Protein AF-A0A2U3QWZ5-F1 (afdb_monomer)

pLDDT: mean 87.49, std 5.82, range [53.16, 94.12]

Structure (mmCIF, N/CA/C/O backbone):
data_AF-A0A2U3QWZ5-F1
#
_entry.id   AF-A0A2U3QWZ5-F1
#
loop_
_atom_site.group_PDB
_atom_site.id
_atom_site.type_symbol
_atom_site.label_atom_id
_atom_site.label_alt_id
_atom_site.label_comp_id
_atom_site.label_asym_id
_atom_site.label_entity_id
_atom_site.label_seq_id
_atom_site.pdbx_PDB_ins_code
_atom_site.Cartn_x
_atom_site.Cartn_y
_atom_site.Cartn_z
_atom_site.occupancy
_atom_site.B_iso_or_equiv
_atom_site.auth_seq_id
_atom_site.auth_comp_id
_atom_site.auth_asym_id
_atom_site.auth_atom_id
_atom_site.pdbx_PDB_model_num
ATOM 1 N N . MET A 1 1 ? 6.556 -18.745 -18.002 1.00 53.16 1 MET A N 1
ATOM 2 C CA . MET A 1 1 ? 7.222 -18.906 -16.676 1.00 53.16 1 MET A CA 1
ATOM 3 C C . MET A 1 1 ? 6.224 -18.928 -15.509 1.00 53.16 1 MET A C 1
ATOM 5 O O . MET A 1 1 ? 6.565 -19.478 -14.470 1.00 53.16 1 MET A O 1
ATOM 9 N N . TYR A 1 2 ? 4.997 -18.402 -15.655 1.00 66.25 2 TYR A N 1
ATOM 10 C CA . TYR A 1 2 ? 3.963 -18.468 -14.606 1.00 66.25 2 TYR A CA 1
ATOM 11 C C . TYR A 1 2 ? 3.216 -19.811 -14.565 1.00 66.25 2 TYR A C 1
ATOM 13 O O . TYR A 1 2 ? 2.757 -20.215 -13.506 1.00 66.25 2 TYR A O 1
ATOM 21 N N . ASP A 1 3 ? 3.186 -20.559 -15.670 1.00 76.38 3 ASP A N 1
ATOM 22 C CA . ASP A 1 3 ? 2.398 -21.800 -15.815 1.00 76.38 3 ASP A CA 1
ATOM 23 C C . ASP A 1 3 ? 2.859 -22.943 -14.899 1.00 76.38 3 ASP A C 1
ATOM 25 O O . ASP A 1 3 ? 2.150 -23.927 -14.689 1.00 76.38 3 ASP A O 1
ATOM 29 N N . VAL A 1 4 ? 4.071 -22.832 -14.350 1.00 86.94 4 VAL A N 1
ATOM 30 C CA . VAL A 1 4 ? 4.682 -23.859 -13.498 1.00 86.94 4 VAL A CA 1
ATOM 31 C C . VAL A 1 4 ? 4.325 -23.653 -12.022 1.00 86.94 4 VAL A C 1
ATOM 33 O O . VAL A 1 4 ? 4.300 -24.618 -11.259 1.00 86.94 4 VAL A O 1
ATOM 36 N N . LEU A 1 5 ? 4.027 -22.418 -11.600 1.00 85.69 5 LEU A N 1
ATOM 37 C CA . LEU A 1 5 ? 3.760 -22.103 -10.193 1.00 85.69 5 LEU A CA 1
ATOM 38 C C . LEU A 1 5 ? 2.462 -22.764 -9.682 1.00 85.69 5 LEU A C 1
ATOM 40 O O . LEU A 1 5 ? 2.533 -23.432 -8.648 1.00 85.69 5 LEU A O 1
ATOM 44 N N . PRO A 1 6 ? 1.320 -22.690 -10.404 1.00 87.50 6 PRO A N 1
ATOM 45 C CA . PRO A 1 6 ? 0.101 -23.389 -9.999 1.00 87.50 6 PRO A CA 1
ATOM 46 C C . PRO A 1 6 ? 0.310 -24.904 -9.913 1.00 87.50 6 PRO A C 1
ATOM 48 O O . PRO A 1 6 ? -0.117 -25.534 -8.952 1.00 87.50 6 PRO A O 1
ATOM 51 N N . LYS A 1 7 ? 1.051 -25.488 -10.867 1.00 90.00 7 LYS A N 1
ATOM 52 C CA . LYS A 1 7 ? 1.357 -26.929 -10.889 1.00 90.00 7 LYS A CA 1
ATOM 53 C C . LYS A 1 7 ? 2.133 -27.374 -9.645 1.00 90.00 7 LYS A C 1
ATOM 55 O O . LYS A 1 7 ? 1.854 -28.432 -9.091 1.00 90.00 7 LYS A O 1
ATOM 60 N N . ARG A 1 8 ? 3.091 -26.562 -9.181 1.00 91.56 8 ARG A N 1
ATOM 61 C CA . ARG A 1 8 ? 3.877 -26.845 -7.966 1.00 91.56 8 ARG A CA 1
ATOM 62 C C . ARG A 1 8 ? 3.052 -26.723 -6.692 1.00 91.56 8 ARG A C 1
ATOM 64 O O . ARG A 1 8 ? 3.230 -27.538 -5.797 1.00 91.56 8 ARG A O 1
ATOM 71 N N . LEU A 1 9 ? 2.171 -25.731 -6.609 1.00 89.81 9 LEU A N 1
ATOM 72 C CA . LEU A 1 9 ? 1.294 -25.552 -5.449 1.00 89.81 9 LEU A CA 1
ATOM 73 C C . LEU A 1 9 ? 0.262 -26.679 -5.348 1.00 89.81 9 LEU A C 1
ATOM 75 O O . LEU A 1 9 ? 0.043 -27.203 -4.257 1.00 89.81 9 LEU A O 1
ATOM 79 N N . ASN A 1 10 ? -0.259 -27.136 -6.489 1.00 92.06 10 ASN A N 1
ATOM 80 C CA . ASN A 1 10 ? -1.206 -28.246 -6.542 1.00 92.06 10 ASN A CA 1
ATOM 81 C C . ASN A 1 10 ? -0.604 -29.562 -6.008 1.00 92.06 10 ASN A C 1
ATOM 83 O O . ASN A 1 10 ? -1.297 -30.338 -5.361 1.00 92.06 10 ASN A O 1
ATOM 87 N N . LYS A 1 11 ? 0.716 -29.779 -6.150 1.00 93.25 11 LYS A N 1
ATOM 88 C CA . LYS A 1 11 ? 1.416 -30.924 -5.525 1.00 93.25 11 LYS A CA 1
ATOM 89 C C . LYS A 1 11 ? 1.200 -30.999 -4.004 1.00 93.25 11 LYS A C 1
ATOM 91 O O . LYS A 1 11 ? 1.236 -32.086 -3.440 1.00 93.25 11 LYS A O 1
ATOM 96 N N . TYR A 1 12 ? 0.983 -29.859 -3.353 1.00 93.44 12 TYR A N 1
ATOM 97 C CA . TYR A 1 12 ? 0.742 -29.751 -1.914 1.00 93.44 12 TYR A CA 1
ATOM 98 C C . TYR A 1 12 ? -0.733 -29.465 -1.579 1.00 93.44 12 TYR A C 1
ATOM 100 O O . TYR A 1 12 ? -1.033 -29.061 -0.460 1.00 93.44 12 TYR A O 1
ATOM 108 N N . GLY A 1 13 ? -1.652 -29.625 -2.541 1.00 90.94 13 GLY A N 1
ATOM 109 C CA . GLY A 1 13 ? -3.079 -29.335 -2.363 1.00 90.94 13 GLY A CA 1
ATOM 110 C C . GLY A 1 13 ? -3.414 -27.843 -2.239 1.00 90.94 13 GLY A C 1
ATOM 111 O O . GLY A 1 13 ? -4.495 -27.492 -1.773 1.00 90.94 13 GLY A O 1
ATOM 112 N N . LEU A 1 14 ? -2.500 -26.947 -2.631 1.00 92.44 14 LEU A N 1
ATOM 113 C CA . LEU A 1 14 ? -2.702 -25.499 -2.577 1.00 92.44 14 LEU A CA 1
ATOM 114 C C . LEU A 1 14 ? -3.127 -24.963 -3.948 1.00 92.44 14 LEU A C 1
ATOM 116 O O . LEU A 1 14 ? -2.532 -25.309 -4.969 1.00 92.44 14 LEU A O 1
ATOM 120 N N . ASN A 1 15 ? -4.108 -24.058 -3.965 1.00 87.88 15 ASN A N 1
ATOM 121 C CA . ASN A 1 15 ? -4.545 -23.367 -5.177 1.00 87.88 15 ASN A CA 1
ATOM 122 C C . ASN A 1 15 ? -4.332 -21.848 -5.072 1.00 87.88 15 ASN A C 1
ATOM 124 O O . ASN A 1 15 ? -4.473 -21.256 -4.000 1.00 87.88 15 ASN A O 1
ATOM 128 N N . ILE A 1 16 ? -3.998 -21.212 -6.195 1.00 86.12 16 ILE A N 1
ATOM 129 C CA . ILE A 1 16 ? -3.844 -19.759 -6.291 1.00 86.12 16 ILE A CA 1
ATOM 130 C C . ILE A 1 16 ? -5.226 -19.137 -6.493 1.00 86.12 16 ILE A C 1
ATOM 132 O O . ILE A 1 16 ? -5.985 -19.549 -7.362 1.00 86.12 16 ILE A O 1
ATOM 136 N N . ASN A 1 17 ? -5.549 -18.104 -5.716 1.00 86.31 17 ASN A N 1
ATOM 137 C CA . ASN A 1 17 ? -6.755 -17.318 -5.948 1.00 86.31 17 ASN A CA 1
ATOM 138 C C . ASN A 1 17 ? -6.493 -16.291 -7.061 1.00 86.31 17 ASN A C 1
ATOM 140 O O . ASN A 1 17 ? -5.730 -15.345 -6.846 1.00 86.31 17 ASN A O 1
ATOM 144 N N . GLU A 1 18 ? -7.132 -16.460 -8.217 1.00 82.31 18 GLU A N 1
ATOM 145 C CA . GLU A 1 18 ? -6.962 -15.584 -9.387 1.00 82.31 18 GLU A CA 1
ATOM 146 C C . GLU A 1 18 ? -7.407 -14.138 -9.127 1.00 82.31 18 GLU A C 1
ATOM 148 O O . GLU A 1 18 ? -6.764 -13.202 -9.592 1.00 82.31 18 GLU A O 1
ATOM 153 N N . ALA A 1 19 ? -8.442 -13.925 -8.307 1.00 83.06 19 ALA A N 1
ATOM 154 C CA . ALA A 1 19 ? -8.938 -12.583 -7.995 1.00 83.06 19 ALA A CA 1
ATOM 155 C C . ALA A 1 19 ? -7.975 -11.773 -7.108 1.00 83.06 19 ALA A C 1
ATOM 157 O O . ALA A 1 19 ? -8.021 -10.544 -7.099 1.00 83.06 19 ALA A O 1
ATOM 158 N N . LYS A 1 20 ? -7.112 -12.445 -6.335 1.00 80.19 20 LYS A N 1
ATOM 159 C CA . LYS A 1 20 ? -6.176 -11.800 -5.394 1.00 80.19 20 LYS A CA 1
ATOM 160 C C . LYS A 1 20 ? -4.718 -11.851 -5.845 1.00 80.19 20 LYS A C 1
ATOM 162 O O . LYS A 1 20 ? -3.883 -11.178 -5.244 1.00 80.19 20 LYS A O 1
ATOM 167 N N . SER A 1 21 ? -4.402 -12.646 -6.865 1.00 81.06 21 SER A N 1
ATOM 168 C CA . SER A 1 21 ? -3.025 -12.905 -7.285 1.00 81.06 21 SER A CA 1
ATOM 169 C C . SER A 1 21 ? -2.772 -12.276 -8.644 1.00 81.06 21 SER A C 1
ATOM 171 O O . SER A 1 21 ? -3.346 -12.683 -9.646 1.00 81.06 21 SER A O 1
ATOM 173 N N . GLN A 1 22 ? -1.878 -11.293 -8.685 1.00 81.69 22 GLN A N 1
ATOM 174 C CA . GLN A 1 22 ? -1.508 -10.607 -9.915 1.00 81.69 22 GLN A CA 1
ATOM 175 C C . GLN A 1 22 ? 0.002 -10.679 -10.123 1.00 81.69 22 GLN A C 1
ATOM 177 O O . GLN A 1 22 ? 0.787 -10.511 -9.188 1.00 81.69 22 GLN A O 1
ATOM 182 N N . MET A 1 23 ? 0.421 -10.889 -11.371 1.00 83.56 23 MET A N 1
ATOM 183 C CA . MET A 1 23 ? 1.821 -10.740 -11.749 1.00 83.56 23 MET A CA 1
ATOM 184 C C . MET A 1 23 ? 2.158 -9.258 -11.905 1.00 83.56 23 MET A C 1
ATOM 186 O O . MET A 1 23 ? 1.572 -8.554 -12.726 1.00 83.56 23 MET A O 1
ATOM 190 N N . ILE A 1 24 ? 3.147 -8.793 -11.147 1.00 84.94 24 ILE A N 1
ATOM 191 C CA . ILE A 1 24 ? 3.596 -7.403 -11.182 1.00 84.94 24 ILE A CA 1
ATOM 192 C C . ILE A 1 24 ? 5.033 -7.381 -11.686 1.00 84.94 24 ILE A C 1
ATOM 194 O O . ILE A 1 24 ? 5.937 -7.915 -11.045 1.00 84.94 24 ILE A O 1
ATOM 198 N N . LYS A 1 25 ? 5.252 -6.758 -12.850 1.00 84.38 25 LYS A N 1
ATOM 199 C CA . LYS A 1 25 ? 6.595 -6.587 -13.415 1.00 84.38 25 LYS A CA 1
ATOM 200 C C . LYS A 1 25 ? 7.384 -5.587 -12.570 1.00 84.38 25 LYS A C 1
ATOM 202 O O . LYS A 1 25 ? 7.156 -4.378 -12.637 1.00 84.38 25 LYS A O 1
ATOM 207 N N . SER A 1 26 ? 8.318 -6.102 -11.781 1.00 84.44 26 SER A N 1
ATOM 208 C CA . SER A 1 26 ? 9.241 -5.333 -10.950 1.00 84.44 26 SER A CA 1
ATOM 209 C C . SER A 1 26 ? 10.673 -5.470 -11.477 1.00 84.44 26 SER A C 1
ATOM 211 O O . SER A 1 26 ? 10.997 -6.417 -12.189 1.00 84.44 26 SER A O 1
ATOM 213 N N . GLY A 1 27 ? 11.532 -4.497 -11.173 1.00 87.81 27 GLY A N 1
ATOM 214 C CA . GLY A 1 27 ? 12.944 -4.546 -11.553 1.00 87.81 27 GLY A CA 1
ATOM 215 C C . GLY A 1 27 ? 13.526 -3.176 -11.878 1.00 87.81 27 GLY A C 1
ATOM 216 O O . GLY A 1 27 ? 12.813 -2.267 -12.307 1.00 87.81 27 GLY A O 1
ATOM 217 N N . ARG A 1 28 ? 14.844 -3.044 -11.693 1.00 88.50 28 ARG A N 1
ATOM 218 C CA . ARG A 1 28 ? 15.594 -1.802 -11.933 1.00 88.50 28 ARG A CA 1
ATOM 219 C C . ARG A 1 28 ? 15.502 -1.360 -13.392 1.00 88.50 28 ARG A C 1
ATOM 221 O O . ARG A 1 28 ? 15.169 -0.205 -13.649 1.00 88.50 28 ARG A O 1
ATOM 228 N N . ASP A 1 29 ? 15.752 -2.274 -14.323 1.00 89.38 29 ASP A 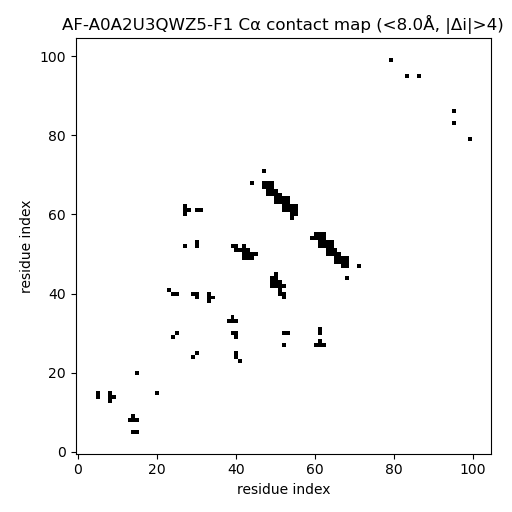N 1
ATOM 229 C CA . ASP A 1 29 ? 15.811 -1.954 -15.754 1.00 89.38 29 ASP A CA 1
ATOM 230 C C . ASP A 1 29 ? 14.421 -1.668 -16.313 1.00 89.38 29 ASP A C 1
ATOM 232 O O . ASP A 1 29 ? 14.217 -0.696 -17.037 1.00 89.38 29 ASP A O 1
ATOM 236 N N . HIS A 1 30 ? 13.427 -2.446 -15.879 1.00 90.19 30 HIS A N 1
ATOM 237 C CA . HIS A 1 30 ? 12.026 -2.184 -16.191 1.00 90.19 30 HIS A CA 1
ATOM 238 C C . HIS A 1 30 ? 11.588 -0.797 -15.686 1.00 90.19 30 HIS A C 1
ATOM 240 O O . HIS A 1 30 ? 10.893 -0.072 -16.398 1.00 90.19 30 HIS A O 1
ATOM 246 N N . ALA A 1 31 ? 12.046 -0.386 -14.494 1.00 90.38 31 ALA A N 1
ATOM 247 C CA . ALA A 1 31 ? 11.732 0.928 -13.931 1.00 90.38 31 ALA A CA 1
ATOM 248 C C . ALA A 1 31 ? 12.376 2.050 -14.747 1.00 90.38 31 ALA A C 1
ATOM 250 O O . ALA A 1 31 ? 11.723 3.047 -15.049 1.0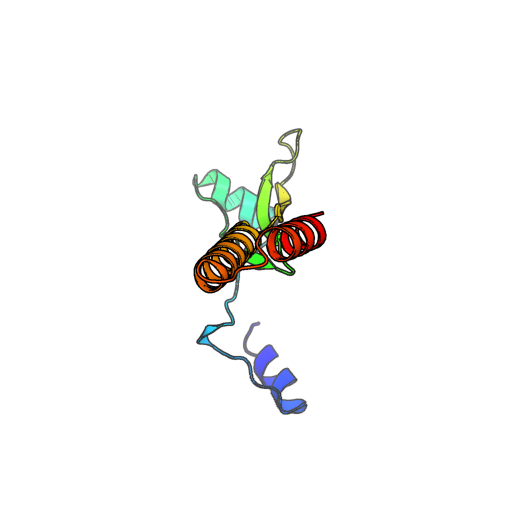0 90.38 31 ALA A O 1
ATOM 251 N N . ALA A 1 32 ? 13.639 1.865 -15.136 1.00 89.19 32 ALA A N 1
ATOM 252 C CA . ALA A 1 32 ? 14.366 2.812 -15.968 1.00 89.19 32 ALA A CA 1
ATOM 253 C C . ALA A 1 32 ? 13.722 2.972 -17.352 1.00 89.19 32 ALA A C 1
ATOM 255 O O . ALA A 1 32 ? 13.556 4.097 -17.819 1.00 89.19 32 ALA A O 1
ATOM 256 N N . ASN A 1 33 ? 13.314 1.869 -17.981 1.00 91.12 33 ASN A N 1
ATOM 257 C CA . ASN A 1 33 ? 12.692 1.878 -19.303 1.00 91.12 33 ASN A CA 1
ATOM 258 C C . ASN A 1 33 ? 11.325 2.567 -19.294 1.00 91.12 33 ASN A C 1
ATOM 260 O O . ASN A 1 33 ? 11.069 3.416 -20.144 1.00 91.12 33 ASN A O 1
ATOM 264 N N . LEU A 1 34 ? 10.471 2.273 -18.309 1.00 90.69 34 LEU A N 1
ATOM 265 C CA . LEU A 1 34 ? 9.180 2.957 -18.184 1.00 90.69 34 LEU A CA 1
ATOM 266 C C . LEU A 1 34 ? 9.348 4.446 -17.885 1.00 90.69 34 LEU A C 1
ATOM 268 O O . LEU A 1 34 ? 8.623 5.263 -18.447 1.00 90.69 34 LEU A O 1
ATOM 272 N N . ALA A 1 35 ? 10.339 4.814 -17.074 1.00 88.69 35 ALA A N 1
ATOM 273 C CA . ALA A 1 35 ? 10.608 6.214 -16.781 1.00 88.69 35 ALA A CA 1
ATOM 274 C C . ALA A 1 35 ? 11.067 7.006 -18.014 1.00 88.69 35 ALA A C 1
ATOM 276 O O . ALA A 1 35 ? 10.687 8.167 -18.144 1.00 88.69 35 ALA A O 1
ATOM 277 N N . LYS A 1 36 ? 11.819 6.389 -18.941 1.00 88.75 36 LYS A N 1
ATOM 278 C CA . LYS A 1 36 ? 12.139 6.996 -20.251 1.00 88.75 36 LYS A CA 1
ATOM 279 C C . LYS A 1 36 ? 10.880 7.278 -21.078 1.00 88.75 36 LYS A C 1
ATOM 281 O O . LYS A 1 36 ? 10.856 8.231 -21.841 1.00 88.75 36 LYS A O 1
ATOM 286 N N . GLN A 1 37 ? 9.830 6.481 -20.891 1.00 92.19 37 GLN A N 1
ATOM 287 C CA . GLN A 1 37 ? 8.523 6.652 -21.533 1.00 92.19 37 GLN A CA 1
ATOM 288 C C . GLN A 1 37 ? 7.572 7.561 -20.728 1.00 92.19 37 GLN A C 1
ATOM 290 O O . GLN A 1 37 ? 6.380 7.609 -21.021 1.00 92.19 37 GLN A O 1
ATOM 295 N N . GLY A 1 38 ? 8.050 8.220 -19.663 1.00 88.62 38 GLY A N 1
ATOM 296 C CA . GLY A 1 38 ? 7.222 9.046 -18.775 1.00 88.62 38 GLY A CA 1
ATOM 297 C C . GLY A 1 38 ? 6.251 8.257 -17.884 1.00 88.62 38 GLY A C 1
ATOM 298 O O . GLY A 1 38 ? 5.426 8.848 -17.190 1.00 88.62 38 GLY A O 1
ATOM 299 N N . LYS A 1 39 ? 6.343 6.922 -17.866 1.00 90.75 39 LYS A N 1
ATOM 300 C CA . LYS A 1 39 ? 5.481 6.030 -17.080 1.00 90.75 39 LYS A CA 1
ATO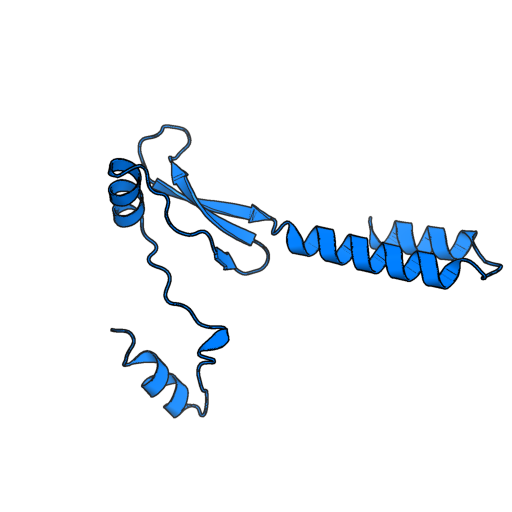M 301 C C . LYS A 1 39 ? 6.186 5.567 -15.805 1.00 90.75 39 LYS A C 1
ATOM 303 O O . LYS A 1 39 ? 7.411 5.540 -15.706 1.00 90.75 39 LYS A O 1
ATOM 308 N N . LYS A 1 40 ? 5.401 5.172 -14.802 1.00 86.81 40 LYS A N 1
ATOM 309 C CA . LYS A 1 40 ? 5.901 4.587 -13.548 1.00 86.81 40 LYS A CA 1
ATOM 310 C C . LYS A 1 40 ? 5.494 3.121 -13.464 1.00 86.81 40 LYS A C 1
ATOM 312 O O . LYS A 1 40 ? 4.424 2.747 -13.936 1.00 86.81 40 LYS A O 1
ATOM 317 N N . ILE A 1 41 ? 6.335 2.299 -12.837 1.00 90.19 41 ILE A N 1
ATOM 318 C CA . ILE A 1 41 ? 5.939 0.938 -12.455 1.00 90.19 41 ILE A CA 1
ATOM 319 C C . ILE A 1 41 ? 4.774 1.013 -11.462 1.00 90.19 41 ILE A C 1
ATOM 321 O O . ILE A 1 41 ? 4.768 1.868 -10.571 1.00 90.19 41 ILE A O 1
ATOM 325 N N . ALA A 1 42 ? 3.823 0.089 -11.603 1.00 90.31 42 ALA A N 1
ATOM 326 C CA . ALA A 1 42 ? 2.715 -0.076 -10.675 1.00 90.31 42 ALA A CA 1
ATOM 327 C C . ALA A 1 42 ? 3.216 -0.313 -9.239 1.00 90.31 42 ALA A C 1
ATOM 329 O O . ALA A 1 42 ? 4.087 -1.149 -8.989 1.00 90.31 42 ALA A O 1
ATOM 330 N N . SER A 1 43 ? 2.662 0.438 -8.289 1.00 91.75 43 SER A N 1
ATOM 331 C CA . SER A 1 43 ? 2.911 0.219 -6.861 1.00 91.75 43 SER A CA 1
ATOM 332 C C . SER A 1 43 ? 2.121 -0.996 -6.382 1.00 91.75 43 SER A C 1
ATOM 334 O O . SER A 1 43 ? 1.048 -1.279 -6.909 1.00 91.75 43 SER A O 1
ATOM 336 N N . TYR A 1 44 ? 2.616 -1.690 -5.361 1.00 90.81 44 TYR A N 1
ATOM 337 C CA . TYR A 1 44 ? 1.898 -2.811 -4.755 1.00 90.81 44 TYR A CA 1
ATOM 338 C C . TYR A 1 44 ? 2.059 -2.823 -3.244 1.00 90.81 44 TYR A C 1
ATOM 340 O O . TYR A 1 44 ? 3.021 -2.281 -2.705 1.00 90.81 44 TYR A O 1
ATOM 348 N N . ASN A 1 45 ? 1.105 -3.441 -2.555 1.00 90.69 45 ASN A N 1
ATOM 349 C CA . ASN A 1 45 ? 1.136 -3.548 -1.106 1.00 90.69 45 ASN A CA 1
ATOM 350 C C . ASN A 1 45 ? 1.717 -4.901 -0.684 1.00 90.69 45 ASN A C 1
ATOM 352 O O . ASN A 1 45 ? 1.255 -5.940 -1.147 1.00 90.69 45 ASN A O 1
ATOM 356 N N . PHE A 1 46 ? 2.694 -4.891 0.220 1.00 88.62 46 PHE A N 1
ATOM 357 C CA . PHE A 1 46 ? 3.296 -6.095 0.785 1.00 88.62 46 PHE A CA 1
ATOM 358 C C . PHE A 1 46 ? 3.639 -5.873 2.259 1.00 88.62 46 PHE A C 1
ATOM 360 O O . PHE A 1 46 ? 4.224 -4.853 2.611 1.00 88.62 46 PHE A O 1
ATOM 367 N N . LEU A 1 47 ? 3.249 -6.814 3.125 1.00 88.50 47 LEU A N 1
ATOM 368 C CA . LEU A 1 47 ? 3.595 -6.828 4.555 1.00 88.50 47 LEU A CA 1
ATOM 369 C C . LEU A 1 47 ? 3.278 -5.530 5.338 1.00 88.50 47 LEU A C 1
ATOM 371 O O . LEU A 1 47 ? 3.958 -5.197 6.300 1.00 88.50 47 LEU A O 1
ATOM 375 N N . GLY A 1 48 ? 2.251 -4.776 4.928 1.00 87.62 48 GLY A N 1
ATOM 376 C CA . GLY A 1 48 ? 1.901 -3.496 5.567 1.00 87.62 48 GLY A CA 1
ATOM 377 C C . GLY A 1 48 ? 2.660 -2.279 5.025 1.00 87.62 48 GLY A C 1
ATOM 378 O O . GLY A 1 48 ? 2.581 -1.191 5.596 1.00 87.62 48 GLY A O 1
ATOM 379 N N . PHE A 1 49 ? 3.331 -2.429 3.885 1.00 91.75 49 PHE A N 1
ATOM 380 C CA . PHE A 1 49 ? 3.981 -1.344 3.162 1.00 91.75 49 PHE A CA 1
ATOM 381 C C . PHE A 1 49 ? 3.430 -1.224 1.747 1.00 91.75 49 PHE A C 1
ATOM 383 O O . PHE A 1 49 ? 3.040 -2.212 1.130 1.00 91.75 49 PHE A O 1
ATOM 390 N N . THR A 1 50 ? 3.436 -0.007 1.218 1.00 93.19 50 THR A N 1
ATOM 391 C CA . THR A 1 50 ? 3.265 0.271 -0.205 1.00 93.19 50 THR A CA 1
ATOM 392 C C . THR A 1 50 ? 4.647 0.352 -0.842 1.00 93.19 50 THR A C 1
ATOM 394 O O . THR A 1 50 ? 5.407 1.290 -0.594 1.00 93.19 50 THR A O 1
ATOM 397 N N . CYS A 1 51 ? 4.978 -0.650 -1.648 1.00 93.00 51 CYS A N 1
ATOM 398 C CA . CYS A 1 51 ? 6.219 -0.773 -2.394 1.00 93.00 51 CYS A CA 1
ATOM 399 C C . CYS A 1 51 ? 6.103 -0.054 -3.743 1.00 93.00 51 CYS A C 1
ATOM 401 O O . CYS A 1 51 ? 5.148 -0.256 -4.496 1.00 93.00 51 CYS A O 1
ATOM 403 N N . TYR A 1 52 ? 7.090 0.775 -4.072 1.00 93.12 52 TYR A N 1
ATOM 404 C CA . TYR A 1 52 ? 7.150 1.519 -5.328 1.00 93.12 52 TYR A CA 1
ATOM 405 C C . TYR A 1 52 ? 8.595 1.677 -5.805 1.00 93.12 52 TYR A C 1
ATOM 407 O O . TYR A 1 52 ? 9.537 1.655 -5.017 1.00 93.12 52 TYR A O 1
ATOM 415 N N . TRP A 1 53 ? 8.789 1.856 -7.109 1.00 92.38 53 TRP A N 1
ATOM 416 C CA . TRP A 1 53 ? 10.116 2.083 -7.681 1.00 92.38 53 TRP A CA 1
ATOM 417 C C . TRP A 1 53 ? 10.419 3.572 -7.785 1.00 92.38 53 TRP A C 1
ATOM 419 O O . TRP A 1 53 ? 9.608 4.354 -8.282 1.00 92.38 53 TRP A O 1
ATOM 429 N N . GLY A 1 54 ? 11.609 3.968 -7.341 1.00 91.50 54 GLY A N 1
ATOM 430 C CA . GLY A 1 54 ? 12.059 5.352 -7.416 1.00 91.50 54 GLY A CA 1
ATOM 431 C C . GLY A 1 54 ? 13.564 5.467 -7.611 1.00 91.50 54 GLY A C 1
ATOM 432 O O . GLY A 1 54 ? 14.321 4.527 -7.356 1.00 91.50 54 GLY A O 1
ATOM 433 N N . LYS A 1 55 ? 14.004 6.651 -8.041 1.00 91.12 55 LYS A N 1
ATOM 434 C CA . LYS A 1 55 ? 15.430 6.970 -8.135 1.00 91.12 55 LYS A CA 1
ATOM 435 C C . LYS A 1 55 ? 16.063 7.049 -6.743 1.00 91.12 55 LYS A C 1
ATOM 437 O O . LYS A 1 55 ? 15.424 7.462 -5.764 1.00 91.12 55 LYS A O 1
ATOM 442 N N . SER A 1 56 ? 17.325 6.639 -6.657 1.00 88.56 56 SER A N 1
ATOM 443 C CA . SER A 1 56 ? 18.175 6.853 -5.490 1.00 88.56 56 SER A CA 1
ATOM 444 C C . SER A 1 56 ? 18.320 8.351 -5.205 1.00 88.56 56 SER A C 1
ATOM 446 O O . SER A 1 56 ? 17.989 9.194 -6.037 1.00 88.56 56 SER A O 1
ATOM 448 N N . ARG A 1 57 ? 18.835 8.690 -4.021 1.00 84.44 57 ARG A N 1
ATOM 449 C CA . ARG A 1 57 ? 19.045 10.086 -3.611 1.00 84.44 57 ARG A CA 1
ATOM 450 C C . ARG A 1 57 ? 19.932 10.867 -4.595 1.00 84.44 57 ARG A C 1
ATOM 452 O O . ARG A 1 57 ? 19.713 12.051 -4.788 1.00 84.44 57 ARG A O 1
ATOM 459 N N . PHE A 1 58 ? 20.862 10.174 -5.254 1.00 85.94 58 PHE A N 1
ATOM 460 C CA . PHE A 1 58 ? 21.779 10.725 -6.257 1.00 85.94 58 PHE A CA 1
ATOM 461 C C . PHE A 1 58 ? 21.308 10.516 -7.706 1.00 85.94 58 PHE A C 1
ATOM 463 O O . PHE A 1 58 ? 22.069 10.731 -8.638 1.00 85.94 58 PHE A O 1
ATOM 470 N N . GLY A 1 59 ? 20.082 10.031 -7.929 1.00 82.69 59 GLY A N 1
ATOM 471 C CA . GLY A 1 59 ? 19.499 9.901 -9.269 1.00 82.69 59 GLY A CA 1
ATOM 472 C C . GLY A 1 59 ? 20.074 8.793 -10.163 1.00 82.69 59 GLY A C 1
ATOM 473 O O . GLY A 1 59 ? 19.469 8.484 -11.186 1.00 82.69 59 GLY A O 1
ATOM 474 N N . THR A 1 60 ? 21.187 8.167 -9.774 1.00 83.25 60 THR A N 1
ATOM 475 C CA . THR A 1 60 ? 21.968 7.226 -10.596 1.00 83.25 60 THR A CA 1
ATOM 476 C C . THR A 1 60 ? 21.349 5.843 -10.749 1.00 83.25 60 THR A C 1
ATOM 478 O O . THR A 1 60 ? 21.539 5.191 -11.769 1.00 83.25 60 THR A O 1
ATOM 481 N N . THR A 1 61 ? 20.614 5.356 -9.747 1.00 87.56 61 THR A N 1
ATOM 482 C CA . THR A 1 61 ? 20.078 3.985 -9.756 1.00 87.56 61 THR A CA 1
ATOM 483 C C . THR A 1 61 ? 18.612 3.948 -9.362 1.00 87.56 61 THR A C 1
ATOM 485 O O . THR A 1 61 ? 18.168 4.708 -8.501 1.00 87.56 61 THR A O 1
ATOM 488 N N . TRP A 1 62 ? 17.858 3.025 -9.963 1.00 91.56 62 TRP A N 1
ATOM 489 C CA . TRP A 1 62 ? 16.505 2.703 -9.517 1.00 91.56 62 TRP A CA 1
ATOM 490 C C . TRP A 1 62 ? 16.550 1.680 -8.391 1.00 91.56 62 TRP A C 1
ATOM 492 O O . TRP A 1 62 ? 17.286 0.686 -8.453 1.00 91.56 62 TRP A O 1
ATOM 502 N N . ARG A 1 63 ? 15.762 1.948 -7.352 1.00 92.38 63 ARG A N 1
ATOM 503 C CA . ARG A 1 63 ? 15.644 1.106 -6.164 1.00 92.38 63 ARG A CA 1
ATOM 504 C C . ARG A 1 63 ? 14.177 0.946 -5.786 1.00 92.38 63 ARG A C 1
ATOM 506 O O . ARG A 1 63 ? 13.370 1.855 -6.004 1.00 92.38 63 ARG A O 1
ATOM 513 N N . LEU A 1 64 ? 13.862 -0.204 -5.199 1.00 92.19 64 LEU A N 1
ATOM 514 C CA . LEU A 1 64 ? 12.585 -0.417 -4.539 1.00 92.19 64 LEU A CA 1
ATOM 515 C C . LEU A 1 64 ? 12.559 0.426 -3.260 1.00 92.19 64 LEU A C 1
ATOM 517 O O . LEU A 1 64 ? 13.464 0.341 -2.432 1.00 92.19 64 LEU A O 1
ATOM 521 N N . LYS A 1 65 ? 11.538 1.261 -3.130 1.00 92.62 65 LYS A N 1
ATOM 522 C CA . LYS A 1 65 ? 11.236 2.057 -1.945 1.00 92.62 65 LYS A CA 1
ATOM 523 C C . LYS A 1 65 ? 9.920 1.580 -1.352 1.00 92.62 65 LYS A C 1
ATOM 525 O O . LYS A 1 65 ? 9.098 0.971 -2.036 1.00 92.62 65 LYS A O 1
ATOM 530 N N . TYR A 1 66 ? 9.724 1.878 -0.080 1.00 93.94 66 TYR A N 1
ATOM 531 C CA . TYR A 1 66 ? 8.521 1.519 0.646 1.00 93.94 66 TYR A CA 1
ATOM 532 C C . TYR A 1 66 ? 8.062 2.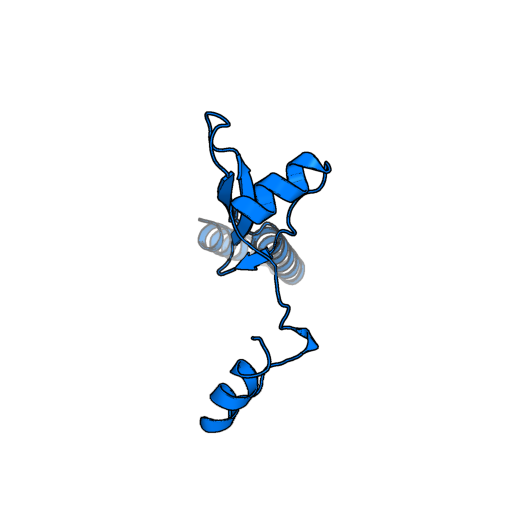692 1.505 1.00 93.94 66 TYR A C 1
ATOM 534 O O . TYR A 1 66 ? 8.871 3.441 2.049 1.00 93.94 66 TYR A O 1
ATOM 542 N N . THR A 1 67 ? 6.751 2.861 1.601 1.00 93.00 67 THR A N 1
ATOM 543 C CA . THR A 1 67 ? 6.100 3.730 2.587 1.00 93.00 67 THR A CA 1
ATOM 544 C C . THR A 1 67 ? 5.098 2.906 3.369 1.00 93.00 67 THR A C 1
ATOM 546 O O . THR A 1 67 ? 4.580 1.919 2.849 1.00 93.00 67 THR A O 1
ATOM 549 N N . SER A 1 68 ? 4.783 3.307 4.596 1.00 90.88 68 SER A N 1
ATOM 550 C CA . SER A 1 68 ? 3.736 2.643 5.372 1.00 90.88 68 SER A CA 1
ATOM 551 C C . SER A 1 68 ? 2.403 2.669 4.619 1.00 90.88 68 SER A C 1
ATOM 553 O O . SER A 1 68 ? 2.054 3.672 3.984 1.00 90.88 68 SER A O 1
ATOM 555 N N . ARG A 1 69 ? 1.661 1.558 4.668 1.00 90.06 69 ARG A N 1
ATOM 556 C CA . ARG A 1 69 ? 0.345 1.456 4.027 1.00 90.06 69 ARG A CA 1
ATOM 557 C C . ARG A 1 69 ? -0.626 2.423 4.713 1.00 90.06 69 ARG A C 1
ATOM 559 O O . ARG A 1 69 ? -0.899 2.305 5.907 1.00 90.06 69 ARG A O 1
ATOM 566 N N . ARG A 1 70 ? -1.123 3.411 3.964 1.00 85.38 70 ARG A N 1
ATOM 567 C CA . ARG A 1 70 ? -2.004 4.468 4.503 1.00 85.38 70 ARG A CA 1
ATOM 568 C C . ARG A 1 70 ? -3.389 3.942 4.883 1.00 85.38 70 ARG A C 1
ATOM 570 O O . ARG A 1 70 ? -3.980 4.409 5.850 1.00 85.38 70 ARG A O 1
ATOM 577 N N . ASP A 1 71 ? -3.865 2.938 4.158 1.00 86.62 71 ASP A N 1
ATOM 578 C CA . ASP A 1 71 ? -5.135 2.248 4.398 1.00 86.62 71 ASP A CA 1
ATOM 579 C C . ASP A 1 71 ? -5.208 1.605 5.795 1.00 86.62 71 ASP A C 1
ATOM 581 O O . ASP A 1 71 ? -6.225 1.750 6.459 1.00 86.62 71 ASP A O 1
ATOM 585 N N . CYS A 1 72 ? -4.132 0.988 6.298 1.00 84.81 72 CYS A N 1
ATOM 586 C CA . CYS A 1 72 ? -4.068 0.425 7.651 1.00 84.81 72 CYS A CA 1
ATOM 587 C C . CYS A 1 72 ? -4.440 1.464 8.705 1.00 84.81 72 CYS A C 1
ATOM 589 O O . CYS A 1 72 ? -5.244 1.204 9.601 1.00 84.81 72 CYS A O 1
ATOM 591 N N . PHE A 1 73 ? -3.828 2.643 8.596 1.00 83.62 73 PHE A N 1
ATOM 592 C CA . PHE A 1 73 ? -4.034 3.720 9.547 1.00 83.62 73 PHE A CA 1
ATOM 593 C C . PHE A 1 73 ? -5.458 4.270 9.442 1.00 83.62 73 PHE A C 1
ATOM 595 O O . PHE A 1 73 ? -6.143 4.423 10.452 1.00 83.62 73 PHE A O 1
ATOM 602 N N . THR A 1 74 ? -5.945 4.484 8.219 1.00 88.81 74 THR A N 1
ATOM 603 C CA . THR A 1 74 ? -7.321 4.928 7.981 1.00 88.81 74 THR A CA 1
ATOM 604 C C . THR A 1 74 ? -8.352 3.935 8.523 1.00 88.81 74 T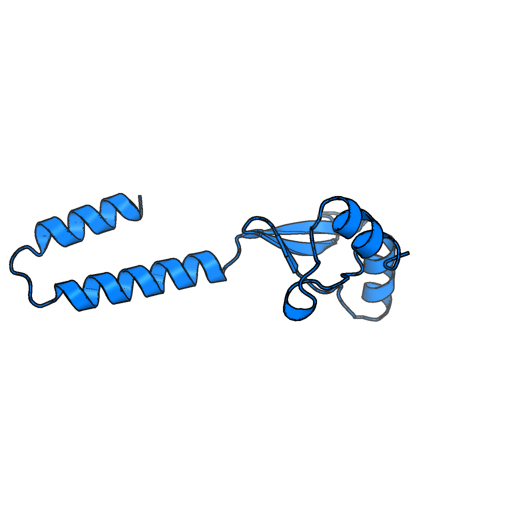HR A C 1
ATOM 606 O O . THR A 1 74 ? -9.298 4.351 9.191 1.00 88.81 74 THR A O 1
ATOM 609 N N . GLU A 1 75 ? -8.177 2.634 8.295 1.00 90.00 75 GLU A N 1
ATOM 610 C CA . GLU A 1 75 ? -9.083 1.602 8.810 1.00 90.00 75 GLU A CA 1
ATOM 611 C C . GLU A 1 75 ? -9.053 1.529 10.340 1.00 90.00 75 GLU A C 1
ATOM 613 O O . GLU A 1 75 ? -10.105 1.432 10.978 1.00 90.00 75 GLU A O 1
ATOM 618 N N . LYS A 1 76 ? -7.876 1.690 10.960 1.00 87.75 76 LYS A N 1
ATOM 619 C CA . LYS A 1 76 ? -7.763 1.783 12.422 1.00 87.75 76 LYS A CA 1
ATOM 620 C C . LYS A 1 76 ? -8.533 2.988 12.973 1.00 87.75 76 LYS A C 1
ATOM 622 O O . LYS A 1 76 ? -9.276 2.835 13.943 1.00 87.75 76 LYS A O 1
ATOM 627 N N . LEU A 1 77 ? -8.416 4.158 12.339 1.00 90.56 77 LEU A N 1
ATOM 628 C CA . LEU A 1 77 ? -9.162 5.361 12.724 1.00 90.56 77 LEU A CA 1
ATOM 629 C C . LEU A 1 77 ? -10.676 5.198 12.537 1.00 90.56 77 LEU A C 1
ATOM 631 O O . LEU A 1 77 ? -11.449 5.610 13.404 1.00 90.56 77 LEU A O 1
ATOM 635 N N . LYS A 1 78 ? -11.124 4.567 11.444 1.00 93.62 78 LYS A N 1
ATOM 636 C CA . LYS A 1 78 ? -12.546 4.247 11.230 1.00 93.62 78 LYS A CA 1
ATOM 637 C C . LYS A 1 78 ? -13.076 3.311 12.316 1.00 93.62 78 LYS A C 1
ATOM 639 O O . LYS A 1 78 ? -14.150 3.564 12.864 1.00 93.62 78 LYS A O 1
ATOM 644 N N . GLY A 1 79 ? -12.315 2.271 12.659 1.00 92.31 79 GLY A N 1
ATOM 645 C CA . GLY A 1 79 ? -12.6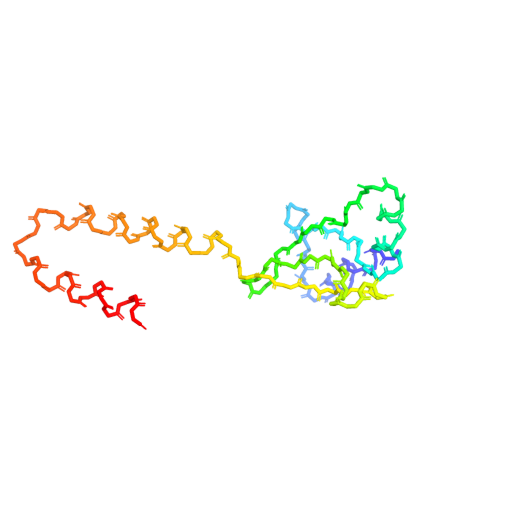45 1.350 13.746 1.00 92.31 79 GLY A CA 1
ATOM 646 C C . GLY A 1 79 ? -12.764 2.069 15.088 1.00 92.31 79 GLY A C 1
ATOM 647 O O . GLY A 1 79 ? -13.756 1.895 15.795 1.00 92.31 79 GLY A O 1
ATOM 648 N N . LEU A 1 80 ? -11.814 2.956 15.393 1.00 91.25 80 LEU A N 1
ATOM 649 C CA . LEU A 1 80 ? -11.845 3.770 16.604 1.00 91.25 80 LEU A CA 1
ATOM 650 C C . LEU A 1 80 ? -13.066 4.700 16.645 1.00 91.25 80 LEU A C 1
ATOM 652 O O . LEU A 1 80 ? -13.755 4.776 17.659 1.00 91.25 80 LEU A O 1
ATOM 656 N N . ARG A 1 81 ? -13.378 5.371 15.533 1.00 92.25 81 ARG A N 1
ATOM 657 C CA . ARG A 1 81 ? -14.562 6.232 15.420 1.00 92.25 81 ARG A CA 1
ATOM 658 C C . ARG A 1 81 ? -15.853 5.448 15.656 1.00 92.25 81 ARG A C 1
ATOM 660 O O . ARG A 1 81 ? -16.732 5.929 16.368 1.00 92.25 81 ARG A O 1
ATOM 667 N N . LYS A 1 82 ? -15.973 4.250 15.073 1.00 94.12 82 LYS A N 1
ATOM 668 C CA . LYS A 1 82 ? -17.128 3.362 15.278 1.00 94.12 82 LYS A CA 1
ATOM 669 C C . LYS A 1 82 ? -17.237 2.926 16.740 1.00 94.12 82 LYS A C 1
ATOM 671 O O . LYS A 1 82 ? -18.332 2.970 17.298 1.00 94.12 82 LYS A O 1
ATOM 676 N N . TYR A 1 83 ? -16.112 2.570 17.362 1.00 91.62 83 TYR A N 1
ATOM 677 C CA . TYR A 1 83 ? -16.053 2.240 18.783 1.00 91.62 83 TYR A CA 1
ATOM 678 C C . TYR A 1 83 ? -16.558 3.404 19.638 1.00 91.62 83 TYR A C 1
ATOM 680 O O . TYR A 1 83 ? -17.556 3.245 20.333 1.00 91.62 83 TYR A O 1
ATOM 688 N N . LEU A 1 84 ? -15.972 4.595 19.503 1.00 90.19 84 LEU A N 1
ATOM 689 C CA . LEU A 1 84 ? -16.384 5.783 20.259 1.00 90.19 84 LEU A CA 1
ATOM 690 C C . LEU A 1 84 ? -17.870 6.112 20.069 1.00 90.19 84 LEU A C 1
ATOM 692 O O . LEU A 1 84 ? -18.565 6.386 21.042 1.00 90.19 84 LEU A O 1
ATOM 696 N N . ARG A 1 85 ? -18.388 6.004 18.837 1.00 90.25 85 ARG A N 1
ATOM 697 C CA . ARG A 1 85 ? -19.814 6.217 18.542 1.00 90.25 85 ARG A CA 1
ATOM 698 C C . ARG A 1 85 ? -20.719 5.243 19.305 1.00 90.25 85 ARG A C 1
ATOM 700 O O . ARG A 1 85 ? -21.757 5.656 19.803 1.00 90.25 85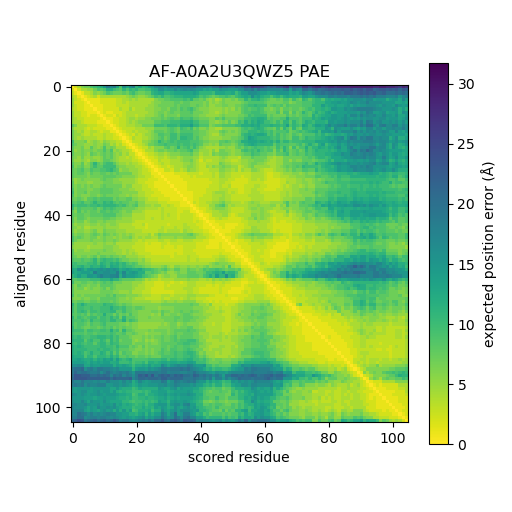 ARG A O 1
ATOM 707 N N . SER A 1 86 ? -20.322 3.976 19.429 1.00 89.94 86 SER A N 1
ATOM 708 C CA . SER A 1 86 ? -21.085 2.973 20.190 1.00 89.94 86 SER A CA 1
ATOM 709 C C . SER A 1 86 ? -21.083 3.216 21.704 1.00 89.94 86 SER A C 1
ATOM 711 O O . SER A 1 86 ? -21.976 2.746 22.399 1.00 89.94 86 SER A O 1
ATOM 713 N N . GL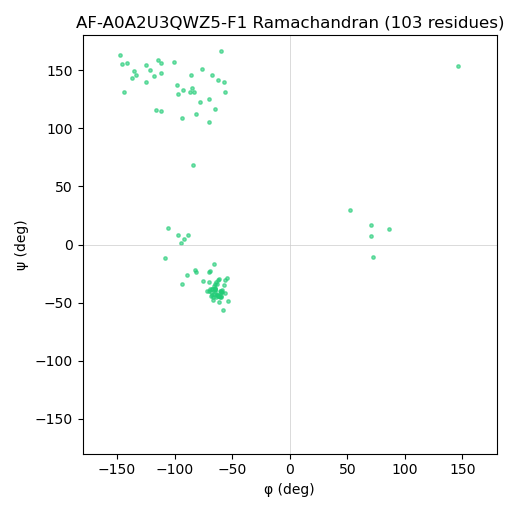N A 1 87 ? -20.086 3.940 22.222 1.00 88.81 87 GLN A N 1
ATOM 714 C CA . GLN A 1 87 ? -19.940 4.215 23.653 1.00 88.81 87 GLN A CA 1
ATOM 715 C C . GLN A 1 87 ? -20.563 5.559 24.080 1.00 88.81 87 GLN A C 1
ATOM 717 O O . GLN A 1 87 ? -20.495 5.897 25.256 1.00 88.81 87 GLN A O 1
ATOM 722 N N . LEU A 1 88 ? -21.188 6.317 23.164 1.00 84.12 88 LEU A N 1
ATOM 723 C CA . LEU A 1 88 ? -21.725 7.663 23.436 1.00 84.12 88 LEU A CA 1
ATOM 724 C C . LEU A 1 88 ? -22.738 7.712 24.591 1.00 84.12 88 LEU A C 1
ATOM 726 O O . LEU A 1 88 ? -22.753 8.687 25.338 1.00 84.12 88 LEU A O 1
ATOM 730 N N . ASN A 1 89 ? -23.550 6.663 24.745 1.00 86.19 89 ASN A N 1
ATOM 731 C CA . ASN A 1 89 ? -24.621 6.601 25.745 1.00 86.19 89 ASN A CA 1
ATOM 732 C C . ASN A 1 89 ? -24.181 5.972 27.077 1.00 86.19 89 ASN A C 1
ATOM 734 O O . ASN A 1 89 ? -25.019 5.741 27.943 1.00 86.19 89 ASN A O 1
ATOM 738 N N . LYS A 1 90 ? -22.895 5.644 27.249 1.00 82.81 90 LYS A N 1
ATOM 739 C CA . LYS A 1 90 ? -22.399 5.060 28.501 1.00 82.81 90 LYS A CA 1
ATOM 740 C C . LYS A 1 90 ? -22.036 6.141 29.516 1.00 82.81 90 LYS A C 1
ATOM 742 O O . LYS A 1 90 ? -21.511 7.194 29.154 1.00 82.81 90 LYS A O 1
ATOM 747 N N . GLN A 1 91 ? -22.267 5.836 30.792 1.00 75.50 91 GLN A N 1
ATOM 748 C CA . GLN A 1 91 ? -21.939 6.726 31.907 1.00 75.50 91 GLN A CA 1
ATOM 749 C C . GLN A 1 91 ? -20.412 6.899 32.068 1.00 75.50 91 GLN A C 1
ATOM 751 O O . GLN A 1 91 ? -19.931 8.013 32.277 1.00 75.50 91 GLN A O 1
ATOM 756 N N . ASP A 1 92 ? -19.635 5.825 31.866 1.00 82.62 92 ASP A N 1
ATOM 757 C CA . ASP A 1 92 ? -18.186 5.776 32.133 1.00 82.62 92 ASP A CA 1
ATOM 758 C C . ASP A 1 92 ? -17.306 6.312 30.989 1.00 82.62 92 ASP A C 1
ATOM 760 O O . ASP A 1 92 ? -16.535 5.605 30.328 1.00 82.62 92 ASP A O 1
ATOM 764 N N . LYS A 1 93 ? -17.389 7.623 30.758 1.00 81.88 93 LYS A N 1
ATOM 765 C CA . LYS A 1 93 ? -16.611 8.325 29.720 1.00 81.88 93 LYS A CA 1
ATOM 766 C C . LYS A 1 93 ? -15.101 8.318 29.996 1.00 81.88 93 LYS A C 1
ATOM 768 O O . LYS A 1 93 ? -14.302 8.194 29.073 1.00 81.88 93 LYS A O 1
ATOM 773 N N . THR A 1 94 ? -14.688 8.409 31.256 1.00 84.44 94 THR A N 1
ATOM 774 C CA . THR A 1 94 ? -13.268 8.455 31.651 1.00 84.44 94 THR A CA 1
ATOM 775 C C . THR A 1 94 ? -12.540 7.146 31.342 1.00 84.44 94 THR A C 1
ATOM 777 O O . THR A 1 94 ? -11.437 7.162 30.792 1.00 84.44 94 THR A O 1
ATOM 780 N N . GLN A 1 95 ? -13.177 6.006 31.621 1.00 86.25 95 GLN A N 1
ATOM 781 C CA . GLN A 1 95 ? -12.612 4.683 31.362 1.00 86.25 95 GLN A CA 1
ATOM 782 C C . GLN A 1 95 ? -12.520 4.377 29.861 1.00 86.25 95 GLN A C 1
ATOM 784 O O . GLN A 1 95 ? -11.530 3.812 29.396 1.00 86.25 95 GLN A O 1
ATOM 789 N N . THR A 1 96 ? -13.517 4.789 29.075 1.00 86.19 96 THR A N 1
ATOM 790 C CA . THR A 1 96 ? -13.468 4.617 27.612 1.00 86.19 96 THR A CA 1
ATOM 791 C C . THR A 1 96 ? -12.349 5.445 26.974 1.00 86.19 96 THR A C 1
ATOM 793 O O . THR A 1 96 ? -11.642 4.944 26.098 1.00 86.19 96 THR A O 1
ATOM 796 N N . LEU A 1 97 ? -12.117 6.677 27.442 1.00 87.00 97 LEU A N 1
ATOM 797 C CA . LEU A 1 97 ? -11.023 7.523 26.955 1.00 87.00 97 LEU A CA 1
ATOM 798 C C . LEU A 1 97 ? -9.642 6.982 27.350 1.00 87.00 97 LEU A C 1
ATOM 800 O O . LEU A 1 97 ? -8.738 6.969 26.513 1.00 87.00 97 LEU A O 1
ATOM 804 N N . SER A 1 98 ? -9.469 6.479 28.577 1.00 90.00 98 SER A N 1
ATOM 805 C CA . SER A 1 98 ? -8.189 5.901 29.015 1.00 90.00 98 SER A CA 1
ATOM 806 C C . SER A 1 98 ? -7.822 4.636 28.229 1.00 90.00 98 SER A C 1
ATOM 808 O O . SER A 1 98 ? -6.664 4.464 27.838 1.00 90.00 98 SER A O 1
ATOM 810 N N . GLN A 1 99 ? -8.808 3.794 27.901 1.00 87.44 99 GLN A N 1
ATOM 811 C CA . GLN A 1 99 ? -8.626 2.639 27.018 1.00 87.44 99 GLN A CA 1
ATOM 812 C C . GLN A 1 99 ? -8.201 3.053 25.606 1.00 87.44 99 GLN A C 1
ATOM 814 O O . GLN A 1 99 ? -7.290 2.453 25.039 1.00 87.44 99 GLN A O 1
ATOM 819 N N . VAL A 1 100 ? -8.822 4.090 25.039 1.00 88.19 100 VAL A N 1
ATOM 820 C CA . VAL A 1 100 ? -8.462 4.592 23.705 1.00 88.19 100 VAL A CA 1
ATOM 821 C C . VAL A 1 100 ? -7.038 5.143 23.680 1.00 88.19 100 VAL A C 1
ATOM 823 O O . VAL A 1 100 ? -6.276 4.795 22.780 1.00 88.19 100 VAL A O 1
ATOM 826 N N . ILE A 1 101 ? -6.649 5.933 24.685 1.00 88.56 101 ILE A N 1
ATOM 827 C CA . ILE A 1 101 ? -5.281 6.458 24.807 1.00 88.56 101 ILE A CA 1
ATOM 828 C C . ILE A 1 101 ? -4.267 5.311 24.902 1.00 88.56 101 ILE A C 1
ATOM 830 O O . ILE A 1 101 ? -3.228 5.367 24.249 1.00 88.56 101 ILE A O 1
ATOM 834 N N . ARG A 1 102 ? -4.582 4.245 25.652 1.00 88.75 102 ARG A N 1
ATOM 835 C CA . ARG A 1 102 ? -3.731 3.050 25.765 1.00 88.75 102 ARG A CA 1
ATOM 836 C C . ARG A 1 102 ? -3.559 2.294 24.444 1.00 88.75 102 ARG A C 1
ATOM 838 O O . ARG A 1 102 ? -2.530 1.670 24.252 1.00 88.75 102 ARG A O 1
ATOM 845 N N . VAL A 1 103 ? -4.562 2.301 23.567 1.00 83.75 103 VAL A N 1
ATOM 846 C CA . VAL A 1 103 ? -4.522 1.580 22.278 1.00 83.75 103 VAL A CA 1
ATOM 847 C C . VAL A 1 103 ? -3.786 2.370 21.187 1.00 83.75 103 VAL A C 1
ATOM 849 O O . VAL A 1 103 ? -3.371 1.782 20.188 1.00 83.75 103 VAL A O 1
ATOM 852 N N . ILE A 1 104 ? -3.683 3.693 21.336 1.00 79.88 104 ILE A N 1
ATOM 853 C CA . ILE A 1 104 ? -3.017 4.584 20.373 1.00 79.88 104 ILE A CA 1
ATOM 854 C C . ILE A 1 104 ? -1.550 4.833 20.742 1.00 79.88 104 ILE A C 1
ATOM 856 O O . ILE A 1 104 ? -0.741 5.006 19.831 1.00 79.88 104 ILE A O 1
ATOM 860 N N . ARG A 1 105 ? -1.228 4.891 22.043 1.00 69.19 105 ARG A N 1
ATOM 861 C CA . ARG A 1 105 ? 0.158 4.895 22.537 1.00 69.19 105 ARG A CA 1
ATOM 862 C C . ARG A 1 105 ? 0.860 3.585 22.210 1.00 69.19 105 ARG A C 1
ATOM 864 O O . ARG A 1 105 ? 2.060 3.674 21.885 1.00 69.19 105 ARG A O 1
#

Mean predicted aligned error: 7.9 Å

Radius of gyration: 21.84 Å; Cα contacts (8 Å, |Δi|>4): 79; chains: 1; bounding box: 47×42×54 Å

Foldseek 3Di:
DVVVVQVVCVVVPDGDDPVPDDDFDDDWVVQVVQVVVVHFGDWDDDPQWTWGWDADPVRPTIDIDIDGDPVVVVVVVVVLVVVVVVCVPPPPPVVNVVVVVVVVD

Sequence (105 aa):
MYDVLPKRLNKYGLNINEAKSQMIKSGRDHAANLAKQGKKIASYNFLGFTCYWGKSRFGTTWRLKYTSRRDCFTEKLKGLRKYLRSQLNKQDKTQTLSQVIRVIR

Solvent-accessible surface area (backbone atoms only — not comparable to full-atom values): 6556 Å² total; per-residue (Å²): 131,68,80,56,54,59,58,59,35,46,76,74,77,41,80,80,56,71,94,82,55,76,92,73,90,77,56,51,66,63,42,53,55,32,46,76,72,77,40,76,60,82,66,49,78,56,98,68,24,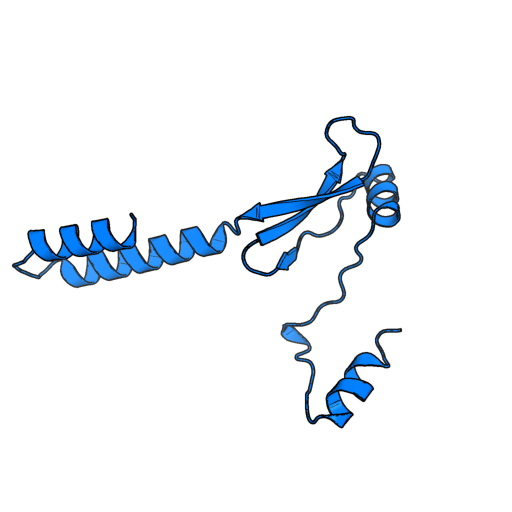37,37,37,74,41,65,40,100,81,64,82,45,58,40,85,44,73,43,75,38,64,62,62,57,53,52,52,51,52,52,48,50,53,51,53,61,73,49,67,86,52,88,65,56,68,62,56,51,53,53,52,52,64,74,73,106

Nearest PDB structures (foldseek):
  6xtd-assembly1_B  TM=3.657E-01  e=3.392E+00  Serratia marcescens
  7rw9-assembly1_M  TM=3.178E-01  e=7.553E+00  Mus musculus
  4hmy-assembly1_M  TM=2.854E-01  e=8.033E+00  Mus musculus

Secondary structure (DSSP, 8-state):
--THHHHHHHTTT----TTT-------HHHHHHHHHTT--PPPEEETTEEEEEEE-TTSSSEEEEEEE-HHHHHHHHHHHHHHHHHTTT-S-HHHHHHHHHHHH-

Organism: Orientia tsutsugamushi (NCBI:txid784)